Protein AF-A0A5N9B5T0-F1 (afdb_monomer_lite)

Sequence (140 aa):
MFNDLNKFLKSISDSDVVSIVFFNLNVSLVIDRRISEGNVLIKIFPIASSADTRIKILDNLRPDLKEVKNFVIIPWYSYIKVLTEDGVWDKLLENILYPVNAKVDIMLQNAFKELQSIEKSKIEDAIIGNGYETIWSNPY

Radius of gyration: 17.2 Å; chains: 1; bounding box: 50×35×48 Å

pLDDT: mean 85.8, std 10.34, range [54.47, 97.44]

Structure (mmCIF, N/CA/C/O backbone):
data_AF-A0A5N9B5T0-F1
#
_entry.id   AF-A0A5N9B5T0-F1
#
loop_
_atom_site.group_PDB
_atom_site.id
_atom_site.type_symbol
_atom_site.label_atom_id
_atom_site.label_alt_id
_atom_site.label_comp_id
_atom_site.label_asym_id
_atom_site.label_entity_id
_atom_site.label_seq_id
_atom_site.pdbx_PDB_ins_code
_atom_site.Cartn_x
_atom_site.Cartn_y
_atom_site.Cartn_z
_atom_site.occupancy
_atom_site.B_iso_or_equiv
_atom_site.auth_seq_id
_atom_site.auth_comp_id
_atom_site.auth_asym_id
_atom_site.auth_atom_id
_atom_site.pdbx_PDB_model_num
ATOM 1 N N . MET A 1 1 ? -12.300 -21.789 -8.807 1.00 60.44 1 MET A N 1
ATOM 2 C CA . MET A 1 1 ? -11.731 -21.349 -7.514 1.00 60.44 1 MET A CA 1
ATOM 3 C C . MET A 1 1 ? -10.204 -21.441 -7.472 1.00 60.44 1 MET A C 1
ATOM 5 O O . MET A 1 1 ? -9.578 -20.396 -7.531 1.00 60.44 1 MET A O 1
ATOM 9 N N . PHE A 1 2 ? -9.570 -22.628 -7.460 1.00 62.53 2 PHE A N 1
ATOM 10 C CA . PHE A 1 2 ? -8.089 -22.726 -7.476 1.00 62.53 2 PHE A CA 1
ATOM 11 C C . PHE A 1 2 ? -7.437 -22.093 -8.721 1.00 62.53 2 PHE A C 1
ATOM 13 O O . PHE A 1 2 ? -6.416 -21.422 -8.619 1.00 62.53 2 PHE A O 1
ATOM 20 N N . ASN A 1 3 ? -8.058 -22.251 -9.896 1.00 75.56 3 ASN A N 1
ATOM 21 C CA . ASN A 1 3 ? -7.577 -21.642 -11.140 1.00 75.56 3 ASN A CA 1
ATOM 22 C C . ASN A 1 3 ? -7.640 -20.101 -11.113 1.00 75.56 3 ASN A C 1
ATOM 24 O O . ASN A 1 3 ? -6.794 -19.436 -11.701 1.00 75.56 3 ASN A O 1
ATOM 28 N N . ASP A 1 4 ? -8.625 -19.533 -10.416 1.00 84.31 4 ASP A N 1
ATOM 29 C CA . ASP A 1 4 ? -8.834 -18.082 -10.348 1.00 84.31 4 ASP A CA 1
ATOM 30 C C . ASP A 1 4 ? -7.807 -17.430 -9.418 1.00 84.31 4 ASP A C 1
ATOM 32 O O . ASP A 1 4 ? -7.233 -16.399 -9.759 1.00 84.31 4 ASP A O 1
ATOM 36 N N . LEU A 1 5 ? -7.489 -18.095 -8.300 1.00 83.06 5 LEU A N 1
ATOM 37 C CA . LEU A 1 5 ? -6.415 -17.680 -7.401 1.00 83.06 5 LEU A CA 1
ATOM 38 C C . LEU A 1 5 ? -5.052 -17.697 -8.104 1.00 83.06 5 LEU A C 1
ATOM 40 O O . LEU A 1 5 ? -4.318 -16.718 -8.032 1.00 83.06 5 LEU A O 1
ATOM 44 N N . ASN A 1 6 ? -4.724 -18.767 -8.833 1.00 84.81 6 ASN A N 1
ATOM 45 C CA . ASN A 1 6 ? -3.448 -18.850 -9.550 1.00 84.81 6 ASN A CA 1
ATOM 46 C C . ASN A 1 6 ? -3.324 -17.775 -10.639 1.00 84.81 6 ASN A C 1
ATOM 48 O O . ASN A 1 6 ? -2.261 -17.180 -10.800 1.00 84.81 6 ASN A O 1
ATOM 52 N N . LYS A 1 7 ? -4.412 -17.483 -11.365 1.00 86.38 7 LYS A N 1
ATOM 53 C CA . LYS A 1 7 ? -4.445 -16.375 -12.334 1.00 86.38 7 LYS A CA 1
ATOM 54 C C . LYS A 1 7 ? -4.240 -15.024 -11.658 1.00 86.38 7 LYS A C 1
ATOM 56 O O . LYS A 1 7 ? -3.505 -14.195 -12.187 1.00 86.38 7 LYS A O 1
ATOM 61 N N . PHE A 1 8 ? -4.854 -14.815 -10.497 1.00 86.88 8 PHE A N 1
ATOM 62 C CA . PHE A 1 8 ? -4.676 -13.597 -9.716 1.00 86.88 8 PHE A CA 1
ATOM 63 C C . PHE A 1 8 ? -3.232 -13.437 -9.220 1.00 86.88 8 PHE A C 1
ATOM 65 O O . PHE A 1 8 ? -2.623 -12.399 -9.467 1.00 86.88 8 PHE A O 1
ATOM 72 N N . LEU A 1 9 ? -2.640 -14.473 -8.621 1.00 86.94 9 LEU A N 1
ATOM 73 C CA . LEU A 1 9 ? -1.237 -14.454 -8.188 1.00 86.94 9 LEU A CA 1
ATOM 74 C C . LEU A 1 9 ? -0.283 -14.211 -9.363 1.00 86.94 9 LEU A C 1
ATOM 76 O O . LEU A 1 9 ? 0.629 -13.395 -9.259 1.00 86.94 9 LEU A O 1
ATOM 80 N N . LYS A 1 10 ? -0.551 -14.824 -10.523 1.00 86.88 10 LYS A N 1
ATOM 81 C CA . LYS A 1 10 ? 0.197 -14.546 -11.753 1.00 86.88 10 LYS A CA 1
ATOM 82 C C . LYS A 1 10 ? 0.057 -13.085 -12.192 1.00 86.88 10 LYS A C 1
ATOM 84 O O . LYS A 1 10 ? 1.053 -12.468 -12.544 1.00 86.88 10 LYS A O 1
ATOM 89 N N . SER A 1 11 ? -1.146 -12.510 -12.124 1.00 89.00 11 SER A N 1
ATOM 90 C CA . SER A 1 11 ? -1.359 -11.091 -12.444 1.00 89.00 11 SER A CA 1
ATOM 91 C C . SER A 1 11 ? -0.595 -10.158 -11.501 1.00 89.00 11 SER A C 1
ATOM 93 O O . SER A 1 11 ? -0.051 -9.155 -11.952 1.00 89.00 11 SER A O 1
ATOM 95 N N . ILE A 1 12 ? -0.494 -10.519 -10.215 1.00 89.19 12 ILE A N 1
ATOM 96 C CA . ILE A 1 12 ? 0.336 -9.806 -9.242 1.00 89.19 12 ILE A CA 1
ATOM 97 C C . ILE A 1 12 ? 1.805 -9.944 -9.610 1.00 89.19 12 ILE A C 1
ATOM 99 O O . ILE A 1 12 ? 2.519 -8.959 -9.548 1.00 89.19 12 ILE A O 1
ATOM 103 N N . SER A 1 13 ? 2.276 -11.126 -9.998 1.00 86.44 13 SER A N 1
ATOM 104 C CA . SER A 1 13 ? 3.678 -11.323 -10.375 1.00 86.44 13 SER A CA 1
ATOM 105 C C . SER A 1 13 ? 4.060 -10.515 -11.623 1.00 86.44 13 SER A C 1
ATOM 107 O O . SER A 1 13 ? 5.089 -9.845 -11.622 1.00 86.44 13 SER A O 1
ATOM 109 N N . ASP A 1 14 ? 3.178 -10.469 -12.626 1.00 88.00 14 ASP A N 1
ATOM 110 C CA . ASP A 1 14 ? 3.418 -9.825 -13.927 1.00 88.00 14 ASP A CA 1
ATOM 111 C C . ASP A 1 14 ? 3.162 -8.300 -13.949 1.00 88.00 14 ASP A C 1
ATOM 113 O O . ASP A 1 14 ? 3.315 -7.658 -14.996 1.00 88.00 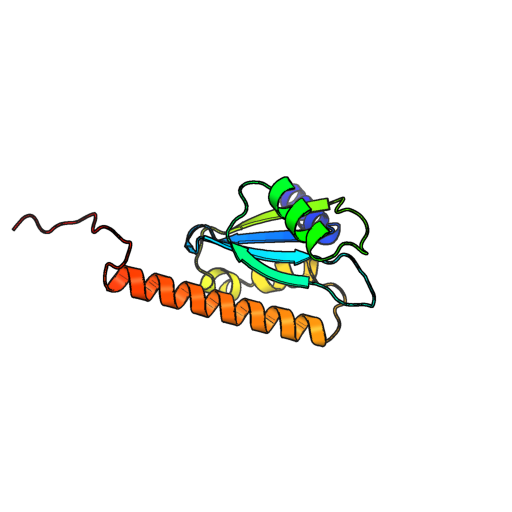14 ASP A O 1
ATOM 117 N N . SER A 1 15 ? 2.697 -7.701 -12.846 1.00 90.69 15 SER A N 1
ATOM 118 C CA . SER A 1 15 ? 2.317 -6.284 -12.850 1.00 90.69 15 SER A CA 1
ATOM 119 C C . SER A 1 15 ? 3.509 -5.313 -12.822 1.00 90.69 15 SER A C 1
ATOM 121 O O . SER A 1 15 ? 4.592 -5.616 -12.333 1.00 90.69 15 SER A O 1
ATOM 123 N N . ASP A 1 16 ? 3.321 -4.083 -13.276 1.00 91.38 16 ASP A N 1
ATOM 124 C CA . ASP A 1 16 ? 4.311 -3.027 -13.044 1.00 91.38 16 ASP A CA 1
ATOM 125 C C . ASP A 1 16 ? 4.110 -2.413 -11.658 1.00 91.38 16 ASP A C 1
ATOM 127 O O . ASP A 1 16 ? 5.064 -2.106 -10.942 1.00 91.38 16 ASP A O 1
ATOM 131 N N . VAL A 1 17 ? 2.842 -2.269 -11.269 1.00 93.25 17 VAL A N 1
ATOM 132 C CA . VAL A 1 17 ? 2.433 -1.648 -10.016 1.00 93.25 17 VAL A CA 1
ATOM 133 C C . VAL A 1 17 ? 1.401 -2.516 -9.308 1.00 93.25 17 VAL A C 1
ATOM 135 O O . VAL A 1 17 ? 0.474 -3.049 -9.925 1.00 93.25 17 VAL A O 1
ATOM 138 N N . VAL A 1 18 ? 1.548 -2.630 -7.992 1.00 93.44 18 VAL A N 1
ATOM 139 C CA . VAL A 1 18 ? 0.553 -3.216 -7.092 1.00 93.44 18 VAL A CA 1
ATOM 140 C C . VAL A 1 18 ? 0.109 -2.146 -6.105 1.00 93.44 18 VAL A C 1
ATOM 142 O O . VAL A 1 18 ? 0.937 -1.481 -5.483 1.00 93.44 18 VAL A O 1
ATOM 145 N N . SER A 1 19 ? -1.201 -1.973 -5.952 1.00 95.38 19 SER A N 1
ATOM 146 C CA . SER A 1 19 ? -1.798 -1.086 -4.959 1.00 95.38 19 SER A CA 1
ATOM 147 C C . SER A 1 19 ? -2.716 -1.879 -4.039 1.00 95.38 19 SER A C 1
ATOM 149 O O . SER A 1 19 ? -3.760 -2.368 -4.464 1.00 95.38 19 SER A O 1
ATOM 151 N N . ILE A 1 20 ? -2.328 -1.991 -2.771 1.00 94.06 20 ILE A N 1
ATOM 152 C CA . ILE A 1 20 ? -3.158 -2.588 -1.723 1.00 94.06 20 ILE A CA 1
ATOM 153 C C . ILE A 1 20 ? -3.941 -1.459 -1.061 1.00 94.06 20 ILE A C 1
ATOM 155 O O . ILE A 1 20 ? -3.342 -0.534 -0.511 1.00 94.06 20 ILE A O 1
ATOM 159 N N . VAL A 1 21 ? -5.266 -1.498 -1.159 1.00 95.50 21 VAL A N 1
ATOM 160 C CA . VAL A 1 21 ? -6.163 -0.423 -0.716 1.00 95.50 21 VAL A CA 1
ATOM 161 C C . VAL A 1 21 ? -6.772 -0.786 0.631 1.00 95.50 21 VAL A C 1
ATOM 163 O O . VAL A 1 21 ? -7.509 -1.762 0.730 1.00 95.50 21 VAL A O 1
ATOM 166 N N . PHE A 1 22 ? -6.500 0.028 1.647 1.00 94.25 22 PHE A N 1
ATOM 167 C CA . PHE A 1 22 ? -6.990 -0.140 3.012 1.00 94.25 22 PHE A CA 1
ATOM 168 C C . PHE A 1 22 ? -8.129 0.849 3.270 1.00 94.25 22 PHE A C 1
ATOM 170 O O . PHE A 1 22 ? -7.901 1.974 3.722 1.00 94.25 22 PHE A O 1
ATOM 177 N N . PHE A 1 23 ? -9.367 0.442 2.974 1.00 91.69 23 PHE A N 1
ATOM 178 C CA . PHE A 1 23 ? -10.535 1.332 3.057 1.00 91.69 23 PHE A CA 1
ATOM 179 C C . PHE A 1 23 ? -10.752 1.897 4.465 1.00 91.69 23 PHE A C 1
ATOM 181 O O . PHE A 1 23 ? -10.979 3.095 4.609 1.00 91.69 23 PHE A O 1
ATOM 188 N N . ASN A 1 24 ? -10.575 1.069 5.500 1.00 89.31 24 ASN A N 1
ATOM 189 C CA . ASN A 1 24 ? -10.735 1.479 6.902 1.00 89.31 24 ASN A CA 1
ATOM 190 C C . ASN A 1 24 ? -9.715 2.550 7.328 1.00 89.31 24 ASN A C 1
ATOM 192 O O . ASN A 1 24 ? -9.956 3.308 8.263 1.00 89.31 24 ASN A O 1
ATOM 196 N N . LEU A 1 25 ? -8.574 2.621 6.637 1.00 93.19 25 LEU A N 1
ATOM 197 C CA . LEU A 1 25 ? -7.493 3.562 6.929 1.00 93.19 25 LEU A CA 1
ATOM 198 C C . LEU A 1 25 ? -7.484 4.766 5.976 1.00 93.19 25 LEU A C 1
ATOM 200 O O . LEU A 1 25 ? -6.733 5.712 6.195 1.00 93.19 25 LEU A O 1
ATOM 204 N N . ASN A 1 26 ? -8.312 4.741 4.927 1.00 93.31 26 ASN A N 1
ATOM 205 C CA . ASN A 1 26 ? -8.321 5.707 3.828 1.00 93.31 26 ASN A CA 1
ATOM 206 C C . ASN A 1 26 ? -6.944 5.907 3.155 1.00 93.31 26 ASN A C 1
ATOM 208 O O . ASN A 1 26 ? -6.610 6.994 2.672 1.00 93.31 26 ASN A O 1
ATOM 212 N N . VAL A 1 27 ? -6.135 4.845 3.097 1.00 96.44 27 VAL A N 1
ATOM 213 C CA . VAL A 1 27 ? -4.819 4.848 2.442 1.00 96.44 27 VAL A CA 1
ATOM 214 C C . VAL A 1 27 ? -4.624 3.619 1.558 1.00 96.44 27 VAL A C 1
ATOM 216 O O . VAL A 1 27 ? -5.349 2.631 1.643 1.00 96.44 27 VAL A O 1
ATOM 219 N N . SER A 1 28 ? -3.616 3.672 0.696 1.00 96.81 28 SER A N 1
ATOM 220 C CA . SER A 1 28 ? -3.157 2.560 -0.127 1.00 96.81 28 SER A CA 1
ATOM 221 C C . SER A 1 28 ? -1.644 2.409 -0.025 1.00 96.81 28 SER A C 1
ATOM 223 O O . SER A 1 28 ? -0.929 3.402 -0.182 1.00 96.81 28 SER A O 1
ATOM 225 N N . LEU A 1 29 ? -1.158 1.183 0.165 1.00 95.38 29 LEU A N 1
ATOM 226 C CA . LEU A 1 29 ? 0.250 0.847 -0.030 1.00 95.38 29 LEU A CA 1
ATOM 227 C C . LEU A 1 29 ? 0.487 0.603 -1.514 1.00 95.38 29 LEU A C 1
ATOM 229 O O . LEU A 1 29 ? -0.151 -0.261 -2.115 1.00 95.38 29 LEU A O 1
ATOM 233 N N . VAL A 1 30 ? 1.390 1.373 -2.107 1.00 95.19 30 VAL A N 1
ATOM 234 C CA . VAL A 1 30 ? 1.723 1.275 -3.525 1.00 95.19 30 VAL A CA 1
ATOM 235 C C . VAL A 1 30 ? 3.150 0.781 -3.667 1.00 95.19 30 VAL A C 1
ATOM 237 O O . VAL A 1 30 ? 4.073 1.345 -3.078 1.00 95.19 30 VAL A O 1
ATOM 240 N N . ILE A 1 31 ? 3.304 -0.263 -4.472 1.00 92.56 31 ILE A N 1
ATOM 241 C CA . ILE A 1 31 ? 4.573 -0.879 -4.834 1.00 92.56 31 ILE A CA 1
ATOM 242 C C . ILE A 1 31 ? 4.703 -0.748 -6.349 1.00 92.56 31 ILE A C 1
ATOM 244 O O . ILE A 1 31 ? 4.033 -1.455 -7.097 1.00 92.56 31 ILE A O 1
ATOM 248 N N . ASP A 1 32 ? 5.528 0.190 -6.800 1.00 91.75 32 ASP A N 1
ATOM 249 C CA . ASP A 1 32 ? 5.838 0.412 -8.212 1.00 91.75 32 ASP A CA 1
ATOM 250 C C . ASP A 1 32 ? 7.219 -0.175 -8.525 1.00 91.75 32 ASP A C 1
ATOM 252 O O . ASP A 1 32 ? 8.262 0.338 -8.103 1.00 91.75 32 ASP A O 1
ATOM 256 N N . ARG A 1 33 ? 7.193 -1.286 -9.263 1.00 87.19 33 ARG A N 1
ATOM 257 C CA . ARG A 1 33 ? 8.335 -2.154 -9.571 1.00 87.19 33 ARG A CA 1
ATOM 258 C C . ARG A 1 33 ? 9.008 -1.804 -10.886 1.00 87.19 33 ARG A C 1
ATOM 260 O O . ARG A 1 33 ? 9.991 -2.448 -11.249 1.00 87.19 33 ARG A O 1
ATOM 267 N N . ARG A 1 34 ? 8.524 -0.776 -11.591 1.00 88.00 34 ARG A N 1
ATOM 268 C CA . ARG A 1 34 ? 9.201 -0.266 -12.784 1.00 88.00 34 ARG A CA 1
ATOM 269 C C . ARG A 1 34 ? 10.634 0.114 -12.419 1.00 88.00 34 ARG A C 1
ATOM 271 O O . ARG A 1 34 ? 10.881 0.793 -11.416 1.00 88.00 34 ARG A O 1
ATOM 278 N N . ILE A 1 35 ? 11.573 -0.364 -13.227 1.00 73.88 35 ILE A N 1
ATOM 279 C CA . ILE A 1 35 ? 13.003 -0.308 -12.930 1.00 73.88 35 ILE A CA 1
ATOM 280 C C . ILE A 1 35 ? 13.611 0.948 -13.563 1.00 73.88 35 ILE A C 1
ATOM 282 O O . ILE A 1 35 ? 13.590 1.100 -14.781 1.00 73.88 35 ILE A O 1
ATOM 286 N N . SER A 1 36 ? 14.225 1.789 -12.730 1.00 63.09 36 SER A N 1
ATOM 287 C CA . SER A 1 36 ? 15.367 2.637 -13.094 1.00 63.09 36 SER A CA 1
ATOM 288 C C . SER A 1 36 ? 16.416 2.460 -12.004 1.00 63.09 36 SER A C 1
ATOM 290 O O . SER A 1 36 ? 16.074 2.469 -10.819 1.00 63.09 36 SER A O 1
ATOM 292 N N . GLU A 1 37 ? 17.658 2.182 -12.408 1.00 60.12 37 GLU A N 1
ATOM 293 C CA . GLU A 1 37 ? 18.822 2.053 -11.515 1.00 60.12 37 GLU A CA 1
ATOM 294 C C . GLU A 1 37 ? 18.592 1.177 -10.258 1.00 60.12 37 GLU A C 1
ATOM 296 O O . GLU A 1 37 ? 19.150 1.418 -9.191 1.00 60.12 37 GLU A O 1
ATOM 301 N N . GLY A 1 38 ? 17.738 0.150 -10.357 1.00 57.94 38 GLY A N 1
ATOM 302 C CA . GLY A 1 38 ? 17.485 -0.808 -9.273 1.00 57.94 38 GLY A CA 1
ATOM 303 C C . GLY A 1 38 ? 16.636 -0.306 -8.095 1.00 57.94 38 GLY A C 1
ATOM 304 O O . GLY A 1 38 ? 16.580 -0.990 -7.070 1.00 57.94 38 GLY A O 1
ATOM 305 N N . ASN A 1 39 ? 15.962 0.845 -8.203 1.00 74.00 39 ASN A N 1
ATOM 306 C CA . ASN A 1 39 ? 15.104 1.356 -7.129 1.00 74.00 39 ASN A CA 1
ATOM 307 C C . ASN A 1 39 ? 13.618 1.093 -7.424 1.00 74.00 39 ASN A C 1
ATOM 309 O O . ASN A 1 39 ? 13.056 1.664 -8.353 1.00 74.00 39 ASN A O 1
ATOM 313 N N . VAL A 1 40 ? 12.981 0.250 -6.609 1.00 85.94 40 VAL A N 1
ATOM 314 C CA . VAL A 1 40 ? 11.516 0.100 -6.517 1.00 85.94 40 VAL A CA 1
ATOM 315 C C . VAL A 1 40 ? 10.968 1.251 -5.672 1.00 85.94 40 VAL A C 1
ATOM 317 O O . VAL A 1 40 ? 11.626 1.690 -4.727 1.00 85.94 40 VAL A O 1
ATOM 320 N N . LEU A 1 41 ? 9.766 1.741 -5.975 1.00 89.69 41 LEU A N 1
ATOM 321 C CA . LEU A 1 41 ? 9.056 2.661 -5.088 1.00 89.69 41 LEU A CA 1
ATOM 322 C C . LEU A 1 41 ? 8.076 1.868 -4.220 1.00 89.69 41 LEU A C 1
ATOM 324 O O . LEU A 1 41 ? 7.166 1.234 -4.742 1.00 89.69 41 LEU A O 1
ATOM 328 N N . ILE A 1 42 ? 8.234 1.958 -2.901 1.00 91.75 42 ILE A N 1
ATOM 329 C CA . ILE A 1 42 ? 7.258 1.474 -1.918 1.00 91.75 42 ILE A CA 1
ATOM 330 C C . ILE A 1 42 ? 6.832 2.672 -1.085 1.00 91.75 42 ILE A C 1
ATOM 332 O O . ILE A 1 42 ? 7.677 3.303 -0.446 1.00 91.75 42 ILE A O 1
ATOM 336 N N . LYS A 1 43 ? 5.548 3.031 -1.135 1.00 93.62 43 LYS A N 1
ATOM 337 C CA . LYS A 1 43 ? 5.046 4.231 -0.458 1.00 93.62 43 LYS A CA 1
ATOM 338 C C . LYS A 1 43 ? 3.555 4.144 -0.148 1.00 93.62 43 LYS A C 1
ATOM 340 O O . LYS A 1 43 ? 2.778 3.603 -0.935 1.00 93.62 43 LYS A O 1
ATOM 345 N N . ILE A 1 44 ? 3.159 4.722 0.984 1.00 96.88 44 ILE A N 1
ATOM 346 C CA . ILE A 1 44 ? 1.756 4.934 1.339 1.00 96.88 44 ILE A CA 1
ATOM 347 C C . ILE A 1 44 ? 1.245 6.203 0.657 1.00 96.88 44 ILE A C 1
ATOM 349 O O . ILE A 1 44 ? 1.897 7.247 0.643 1.00 96.88 44 ILE A O 1
ATOM 353 N N . PHE A 1 45 ? 0.049 6.111 0.095 1.00 97.44 45 PHE A N 1
ATOM 354 C CA . PHE A 1 45 ? -0.668 7.236 -0.489 1.00 97.44 45 PHE A CA 1
ATOM 355 C C . PHE A 1 45 ? -2.104 7.279 0.038 1.00 97.44 45 PHE A C 1
ATOM 357 O O . PHE A 1 45 ? -2.657 6.220 0.331 1.00 97.44 45 PHE A O 1
ATOM 364 N N . PRO A 1 46 ? -2.766 8.449 0.051 1.00 96.50 46 PRO A N 1
ATOM 365 C CA . PRO A 1 46 ? -4.224 8.503 0.121 1.00 96.50 46 PRO A CA 1
ATOM 366 C C . PRO A 1 46 ? -4.844 7.673 -1.006 1.00 96.50 46 PRO A C 1
ATOM 368 O O . PRO A 1 46 ? -4.243 7.557 -2.085 1.00 96.50 46 PRO A O 1
ATOM 371 N N . ILE A 1 47 ? -6.036 7.120 -0.781 1.00 95.69 47 ILE A N 1
ATOM 372 C CA . ILE A 1 47 ? -6.766 6.391 -1.826 1.00 95.69 47 ILE A CA 1
ATOM 373 C C . ILE A 1 47 ? -6.977 7.318 -3.030 1.00 95.69 47 ILE A C 1
ATOM 375 O O . ILE A 1 47 ? -7.442 8.448 -2.898 1.00 95.69 47 ILE A O 1
ATOM 379 N N . ALA A 1 48 ? -6.588 6.846 -4.214 1.00 95.12 48 ALA A N 1
ATOM 380 C CA . ALA A 1 48 ? -6.840 7.563 -5.456 1.00 95.12 48 ALA A CA 1
ATOM 381 C C . ALA A 1 48 ? -8.287 7.331 -5.909 1.00 95.12 48 ALA A C 1
ATOM 383 O O . ALA A 1 48 ? -8.846 6.260 -5.692 1.00 95.12 48 ALA A O 1
ATOM 384 N N . SER A 1 49 ? -8.868 8.306 -6.609 1.00 92.75 49 SER A N 1
ATOM 385 C CA . SER A 1 49 ? -10.221 8.184 -7.168 1.00 92.75 49 SER A CA 1
ATOM 386 C C . SER A 1 49 ? -10.350 7.100 -8.245 1.00 92.75 49 SER A C 1
ATOM 388 O O . SER A 1 49 ? -11.452 6.631 -8.508 1.00 92.75 49 SER A O 1
ATOM 390 N N . SER A 1 50 ? -9.240 6.717 -8.886 1.00 94.25 50 SER A N 1
ATOM 391 C CA . SER A 1 50 ? -9.182 5.664 -9.903 1.00 94.25 50 SER A CA 1
ATOM 392 C C . SER A 1 50 ? -7.754 5.130 -10.081 1.00 94.25 50 SER A C 1
ATOM 394 O O . SER A 1 50 ? -6.788 5.745 -9.611 1.00 94.25 50 SER A O 1
ATOM 396 N N . ALA A 1 51 ? -7.619 4.013 -10.806 1.00 93.94 51 ALA A N 1
ATOM 397 C CA . ALA A 1 51 ? -6.323 3.498 -11.248 1.00 93.94 51 ALA A CA 1
ATOM 398 C C . ALA A 1 51 ? -5.576 4.523 -12.120 1.00 93.94 51 ALA A C 1
ATOM 400 O O . ALA A 1 51 ? -4.411 4.804 -11.854 1.00 93.94 51 ALA A O 1
ATOM 401 N N . ASP A 1 52 ? -6.256 5.167 -13.073 1.00 95.38 52 ASP A N 1
ATOM 402 C CA . ASP A 1 52 ? -5.653 6.172 -13.962 1.00 95.38 52 ASP A CA 1
ATOM 403 C C . ASP A 1 52 ? -5.127 7.386 -13.192 1.00 95.38 52 ASP A C 1
ATOM 405 O O . ASP A 1 52 ? -4.043 7.898 -13.474 1.00 95.38 52 ASP A O 1
ATOM 409 N N . THR A 1 53 ? -5.868 7.838 -12.174 1.00 96.56 53 THR A N 1
ATOM 410 C CA . THR A 1 53 ? -5.405 8.895 -11.265 1.00 96.56 53 THR A CA 1
ATOM 411 C C . THR A 1 53 ? -4.102 8.471 -10.586 1.00 96.56 53 THR A C 1
ATOM 413 O O . THR A 1 53 ? -3.160 9.261 -10.513 1.00 96.56 53 THR A O 1
ATOM 416 N N . ARG A 1 54 ? -4.016 7.222 -10.102 1.00 96.75 54 ARG A N 1
ATOM 417 C CA . ARG A 1 54 ? -2.787 6.705 -9.488 1.00 96.75 54 ARG A CA 1
ATOM 418 C C . ARG A 1 54 ? -1.644 6.625 -10.496 1.00 96.75 54 ARG A C 1
ATOM 420 O O . ARG A 1 54 ? -0.544 7.043 -10.147 1.00 96.75 54 ARG A O 1
ATOM 427 N N . ILE A 1 55 ? -1.891 6.118 -11.701 1.00 96.31 55 ILE A N 1
ATOM 428 C CA . ILE A 1 55 ? -0.878 5.997 -12.759 1.00 96.31 55 ILE A CA 1
ATOM 429 C C . ILE A 1 55 ? -0.290 7.375 -13.076 1.00 96.31 55 ILE A C 1
ATOM 431 O O . ILE A 1 55 ? 0.918 7.549 -12.962 1.00 96.31 55 ILE A O 1
ATOM 435 N N . LYS A 1 56 ? -1.131 8.396 -13.287 1.00 95.56 56 LYS A N 1
ATOM 436 C CA . LYS A 1 5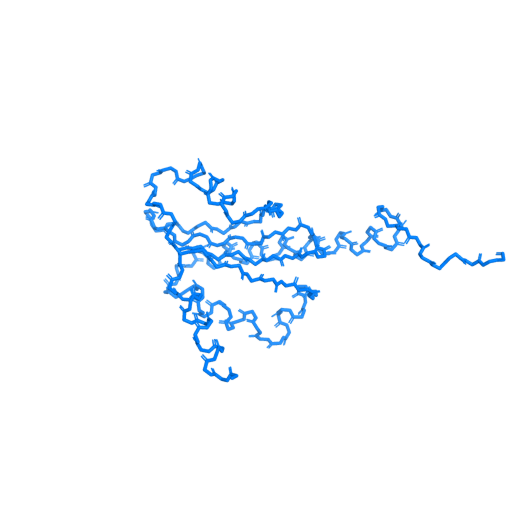6 ? -0.680 9.784 -13.502 1.00 95.56 56 LYS A CA 1
ATOM 437 C C . LYS A 1 56 ? 0.189 10.317 -12.361 1.00 95.56 56 LYS A C 1
ATOM 439 O O . LYS A 1 56 ? 1.190 10.984 -12.605 1.00 95.56 56 LYS A O 1
ATOM 444 N N . ILE A 1 57 ? -0.178 10.035 -11.107 1.00 95.75 57 ILE A N 1
ATOM 445 C CA . ILE A 1 57 ? 0.630 10.425 -9.939 1.00 95.75 57 ILE A CA 1
ATOM 446 C C . ILE A 1 57 ? 2.004 9.743 -9.978 1.00 95.75 57 ILE A C 1
ATOM 448 O O . ILE A 1 57 ? 3.009 10.387 -9.682 1.00 95.75 57 ILE A O 1
ATOM 452 N N . LEU A 1 58 ? 2.056 8.455 -10.326 1.00 95.19 58 LEU A N 1
ATOM 453 C CA . LEU A 1 58 ? 3.302 7.691 -10.388 1.00 95.19 58 LEU A CA 1
ATOM 454 C C . LEU A 1 58 ? 4.191 8.119 -11.555 1.00 95.19 58 LEU A C 1
ATOM 456 O O . LEU A 1 58 ? 5.401 8.207 -11.370 1.00 95.19 58 LEU A O 1
ATOM 460 N N . ASP A 1 59 ? 3.616 8.414 -12.717 1.00 93.12 59 ASP A N 1
ATOM 461 C CA . ASP A 1 59 ? 4.354 8.917 -13.880 1.00 93.12 59 ASP A CA 1
ATOM 462 C C . ASP A 1 59 ? 4.935 10.307 -13.606 1.00 93.12 59 ASP A C 1
ATOM 464 O O . ASP A 1 59 ? 6.102 10.548 -13.888 1.00 93.12 59 ASP A O 1
ATOM 468 N N . ASN A 1 60 ? 4.187 11.190 -12.936 1.00 93.38 60 ASN A N 1
ATOM 469 C CA . ASN A 1 60 ? 4.717 12.484 -12.495 1.00 93.38 60 ASN A CA 1
ATOM 470 C C . ASN A 1 60 ? 5.836 12.344 -11.450 1.00 93.38 60 ASN A C 1
ATOM 472 O O . ASN A 1 60 ? 6.758 13.154 -11.417 1.00 93.38 60 ASN A O 1
ATOM 476 N N . LEU A 1 61 ? 5.748 11.340 -10.571 1.00 92.25 61 LEU A N 1
ATOM 477 C CA . LEU A 1 61 ? 6.754 11.085 -9.539 1.00 92.25 61 LEU A CA 1
ATOM 478 C C . LEU A 1 61 ? 8.011 10.406 -10.104 1.00 92.25 61 LEU A C 1
ATOM 480 O O . LEU A 1 61 ? 9.086 10.529 -9.518 1.00 92.25 61 LEU A O 1
ATOM 484 N N . ARG A 1 62 ? 7.872 9.655 -11.201 1.00 91.19 62 ARG A N 1
ATOM 485 C CA . ARG A 1 62 ? 8.938 8.852 -11.816 1.00 91.19 62 ARG A CA 1
ATOM 486 C C . ARG A 1 62 ? 8.922 9.007 -13.350 1.00 91.19 62 ARG A C 1
ATOM 488 O O . ARG A 1 62 ? 8.726 8.012 -14.049 1.00 91.19 62 ARG A O 1
ATOM 495 N N . PRO A 1 63 ? 9.138 10.230 -13.873 1.00 89.94 63 PRO A N 1
ATOM 496 C CA . PRO A 1 63 ? 8.938 10.552 -15.291 1.00 89.94 63 PRO A CA 1
ATOM 497 C C . PRO A 1 63 ? 9.910 9.837 -16.235 1.00 89.94 63 PRO A C 1
ATOM 499 O O . PRO A 1 63 ? 9.590 9.634 -17.401 1.00 89.94 63 PRO A O 1
ATOM 502 N N . ASP A 1 64 ? 11.072 9.412 -15.736 1.00 89.50 64 ASP A N 1
ATOM 503 C CA . ASP A 1 64 ? 12.100 8.730 -16.535 1.00 89.50 64 ASP A CA 1
ATOM 504 C C . ASP A 1 64 ? 11.796 7.240 -16.783 1.00 89.50 64 ASP A C 1
ATOM 506 O O . ASP A 1 64 ? 12.580 6.526 -17.413 1.00 89.50 64 ASP A O 1
ATOM 510 N N . LEU A 1 65 ? 10.677 6.733 -16.258 1.00 88.88 65 LEU A N 1
ATOM 511 C CA . LEU A 1 65 ? 10.280 5.337 -16.404 1.00 88.88 65 LEU A CA 1
ATOM 512 C C . LEU A 1 65 ? 9.364 5.121 -17.594 1.00 88.88 65 LEU A C 1
ATOM 514 O O . LEU A 1 65 ? 8.644 6.004 -18.046 1.00 88.88 65 LEU A O 1
ATOM 518 N N . LYS A 1 66 ? 9.343 3.872 -18.062 1.00 88.56 66 LYS A N 1
ATOM 519 C CA . LYS A 1 66 ? 8.323 3.429 -19.011 1.00 88.56 66 LYS A CA 1
ATOM 520 C C . LYS A 1 66 ? 6.933 3.583 -18.388 1.00 88.56 66 LYS A C 1
ATOM 522 O O . LYS A 1 66 ? 6.762 3.425 -17.179 1.00 88.56 66 LYS A O 1
ATOM 527 N N . GLU A 1 67 ? 5.948 3.836 -19.239 1.00 89.25 67 GLU A N 1
ATOM 528 C CA . GLU A 1 67 ? 4.535 3.868 -18.863 1.00 89.25 67 GLU A CA 1
ATOM 529 C C . GLU A 1 67 ? 4.115 2.581 -18.129 1.00 89.25 67 GLU A C 1
ATOM 531 O O . GLU A 1 67 ? 4.607 1.487 -18.434 1.00 89.25 67 GLU A O 1
ATOM 536 N N . VAL A 1 68 ? 3.210 2.717 -17.156 1.00 93.12 68 VAL A N 1
ATOM 537 C CA . VAL A 1 68 ? 2.594 1.584 -16.452 1.00 93.12 68 VAL A CA 1
ATOM 538 C C . VAL A 1 68 ? 1.701 0.810 -17.424 1.00 93.12 68 VAL A C 1
ATOM 540 O O . VAL A 1 68 ? 0.686 1.327 -17.877 1.00 93.12 68 VAL A O 1
ATOM 543 N N . LYS A 1 69 ? 2.033 -0.450 -17.709 1.00 90.50 69 LYS A N 1
ATOM 544 C CA . LYS A 1 69 ? 1.212 -1.336 -18.550 1.00 90.50 69 LYS A CA 1
ATOM 545 C C . LYS A 1 69 ? 0.236 -2.152 -17.721 1.00 90.50 69 LYS A C 1
ATOM 547 O O . LYS A 1 69 ? -0.910 -2.334 -18.116 1.00 90.50 69 LYS A O 1
ATOM 552 N N . ASN A 1 70 ? 0.702 -2.643 -16.576 1.00 92.00 70 ASN A N 1
ATOM 553 C CA . ASN A 1 70 ? -0.060 -3.547 -15.727 1.00 92.00 70 ASN A CA 1
ATOM 554 C C . ASN A 1 70 ? -0.191 -2.967 -14.316 1.00 92.00 70 ASN A C 1
ATOM 556 O O . ASN A 1 70 ? 0.786 -2.878 -13.570 1.00 92.00 70 ASN A O 1
ATOM 560 N N . PHE A 1 71 ? -1.416 -2.620 -13.930 1.00 94.50 71 PHE A N 1
ATOM 561 C CA . PHE A 1 71 ? -1.736 -2.086 -12.610 1.00 94.50 71 PHE A CA 1
ATOM 562 C C . PHE A 1 71 ? -2.715 -3.018 -11.894 1.00 94.50 71 PHE A C 1
ATOM 564 O O . PHE A 1 71 ? -3.814 -3.267 -12.390 1.00 94.50 71 PHE A O 1
ATOM 571 N N . VAL A 1 72 ? -2.331 -3.528 -10.724 1.00 94.38 72 VAL A N 1
ATOM 572 C CA . VAL A 1 72 ? -3.168 -4.433 -9.923 1.00 94.38 72 VAL A CA 1
ATOM 573 C C . VAL A 1 72 ? -3.650 -3.725 -8.664 1.00 94.38 72 VAL A C 1
ATOM 575 O O . VAL A 1 72 ? -2.852 -3.160 -7.917 1.00 94.38 72 VAL A O 1
ATOM 578 N N . ILE A 1 73 ? -4.958 -3.796 -8.411 1.00 94.25 73 ILE A N 1
ATOM 579 C CA . ILE A 1 73 ? -5.589 -3.321 -7.175 1.00 94.25 73 ILE A CA 1
ATOM 580 C C . ILE A 1 73 ? -5.958 -4.523 -6.319 1.00 94.25 73 ILE A C 1
ATOM 582 O O . ILE A 1 73 ? -6.643 -5.433 -6.783 1.00 94.25 73 ILE A O 1
ATOM 586 N N . ILE A 1 74 ? -5.546 -4.489 -5.057 1.00 92.06 74 ILE A N 1
ATOM 587 C CA . ILE A 1 74 ? -5.906 -5.481 -4.050 1.00 92.06 74 ILE A CA 1
ATOM 588 C C . ILE A 1 74 ? -6.711 -4.763 -2.964 1.00 92.06 74 ILE A C 1
ATOM 590 O O . ILE A 1 74 ? -6.131 -4.024 -2.167 1.00 92.06 74 ILE A O 1
ATOM 594 N N . PRO A 1 75 ? -8.042 -4.918 -2.924 1.00 92.25 75 PRO A N 1
ATOM 595 C CA . PRO A 1 75 ? -8.835 -4.362 -1.840 1.00 92.25 75 PRO A CA 1
ATOM 596 C C . PRO A 1 75 ? -8.593 -5.154 -0.547 1.00 92.25 75 PRO A C 1
ATOM 598 O O . PRO A 1 75 ? -8.686 -6.382 -0.540 1.00 92.25 75 PRO A O 1
ATOM 601 N N . TRP A 1 76 ? -8.308 -4.456 0.552 1.00 91.62 76 TRP A N 1
ATOM 602 C CA . TRP A 1 76 ? -8.161 -5.038 1.885 1.00 91.62 76 TRP A CA 1
ATOM 603 C C . TRP A 1 76 ? -9.170 -4.414 2.850 1.00 91.62 76 TRP A C 1
ATOM 605 O O . TRP A 1 76 ? -9.156 -3.210 3.110 1.00 91.62 76 TRP A O 1
ATOM 615 N N . TYR A 1 77 ? -10.059 -5.253 3.378 1.00 87.06 77 TYR A N 1
ATOM 616 C CA . TYR A 1 77 ? -11.178 -4.829 4.229 1.00 87.06 77 TYR A CA 1
ATOM 617 C C . TYR A 1 77 ? -10.959 -5.113 5.718 1.00 87.06 77 TYR A C 1
ATOM 619 O O . TYR A 1 77 ? -11.772 -4.704 6.544 1.00 87.06 77 TYR A O 1
ATOM 627 N N . SER A 1 78 ? -9.882 -5.820 6.061 1.00 87.50 78 SER A N 1
ATOM 628 C CA . SER A 1 78 ? -9.579 -6.222 7.434 1.00 87.50 78 SER A CA 1
ATOM 629 C C . SER A 1 78 ? -8.490 -5.344 8.056 1.00 87.50 78 SER A C 1
ATOM 631 O O . SER A 1 78 ? -7.942 -4.452 7.406 1.00 87.50 78 SER A O 1
ATOM 633 N N . TYR A 1 79 ? -8.164 -5.610 9.317 1.00 86.69 79 TYR A N 1
ATOM 634 C CA . TYR A 1 79 ? -7.046 -4.975 10.012 1.00 86.69 79 TYR A CA 1
ATOM 635 C C . TYR A 1 79 ? -5.697 -5.394 9.409 1.00 86.69 79 TYR A C 1
ATOM 637 O O . TYR A 1 79 ? -5.565 -6.486 8.842 1.00 86.69 79 TYR A O 1
ATOM 645 N N . ILE A 1 80 ? -4.674 -4.555 9.572 1.00 87.12 80 ILE A N 1
ATOM 646 C CA . ILE A 1 80 ? -3.290 -4.856 9.176 1.00 87.12 80 ILE A CA 1
ATOM 647 C C . ILE A 1 80 ? -2.782 -6.092 9.920 1.00 87.12 80 ILE A C 1
ATOM 649 O O . ILE A 1 80 ? -2.112 -6.937 9.334 1.00 87.12 80 ILE A O 1
ATOM 653 N N . LYS A 1 81 ? -3.164 -6.250 11.191 1.00 84.00 81 LYS A N 1
ATOM 654 C CA . LYS A 1 81 ? -2.810 -7.422 12.005 1.00 84.00 81 LYS A CA 1
ATOM 655 C C . LYS A 1 81 ? -3.215 -8.755 11.354 1.00 84.00 81 LYS A C 1
ATOM 657 O O . LYS A 1 81 ? -2.421 -9.693 11.346 1.00 84.00 81 LYS A O 1
ATOM 662 N N . VAL A 1 82 ? -4.399 -8.817 10.739 1.00 84.06 82 VAL A N 1
ATOM 663 C CA . VAL A 1 82 ? -4.901 -10.027 10.056 1.00 84.06 82 VAL A CA 1
ATOM 664 C C . VAL A 1 82 ? -4.058 -10.361 8.824 1.00 84.06 82 VAL A C 1
ATOM 666 O O . VAL A 1 82 ? -3.800 -11.526 8.542 1.00 84.06 82 VAL A O 1
ATOM 669 N N . LEU A 1 83 ? -3.558 -9.339 8.121 1.00 80.25 83 LEU A N 1
ATOM 670 C CA . LEU A 1 83 ? -2.695 -9.520 6.952 1.00 80.25 83 LEU A CA 1
ATOM 671 C C . LEU A 1 83 ? -1.419 -10.296 7.318 1.00 80.25 83 LEU A C 1
ATOM 673 O O . LEU A 1 83 ? -0.982 -11.152 6.549 1.00 80.25 83 LEU A O 1
ATOM 677 N N . THR A 1 84 ? -0.860 -10.025 8.502 1.00 78.81 84 THR A N 1
ATOM 678 C CA . THR A 1 84 ? 0.351 -10.686 9.013 1.00 78.81 84 THR A CA 1
ATOM 679 C C . THR A 1 84 ? 0.109 -12.031 9.685 1.00 78.81 84 THR A C 1
ATOM 681 O O . THR A 1 84 ? 0.928 -12.926 9.520 1.00 78.81 84 THR A O 1
ATOM 684 N N . GLU A 1 85 ? -0.975 -12.194 10.446 1.00 80.06 85 GLU A N 1
ATOM 685 C CA . GLU A 1 85 ? -1.196 -13.416 11.240 1.00 80.06 85 GLU A CA 1
ATOM 686 C C . GLU A 1 85 ? -1.553 -14.632 10.374 1.00 80.06 85 GLU A C 1
ATOM 688 O O . GLU A 1 85 ? -1.154 -15.750 10.692 1.00 80.06 85 GLU A O 1
ATOM 693 N N . ASP A 1 86 ? -2.223 -14.415 9.241 1.00 75.25 86 ASP A N 1
ATOM 694 C CA . ASP A 1 86 ? -2.699 -15.498 8.372 1.00 75.25 86 ASP A CA 1
ATOM 695 C C . ASP A 1 86 ? -1.668 -15.940 7.308 1.00 75.25 86 ASP A C 1
ATOM 697 O O . ASP A 1 86 ? -1.986 -16.726 6.409 1.00 75.25 86 ASP A O 1
ATOM 701 N N . GLY A 1 87 ? -0.440 -15.401 7.338 1.00 75.56 87 GLY A N 1
ATOM 702 C CA . GLY A 1 87 ? 0.597 -15.653 6.320 1.00 75.56 87 GLY A CA 1
ATOM 703 C C . GLY A 1 87 ? 0.218 -15.167 4.910 1.00 75.56 87 GLY A C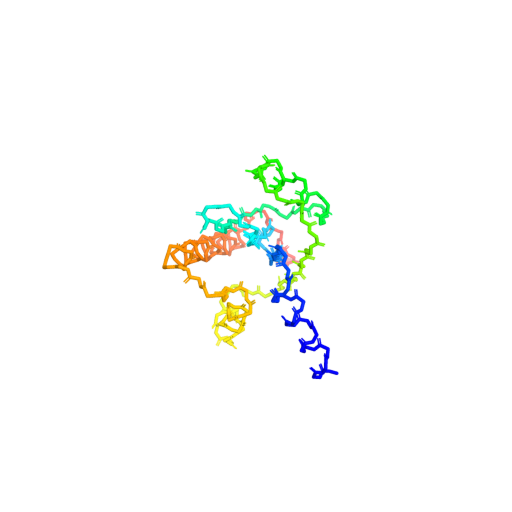 1
ATOM 704 O O . GLY A 1 87 ? 0.876 -15.497 3.920 1.00 75.56 87 GLY A O 1
ATOM 705 N N . VAL A 1 88 ? -0.870 -14.395 4.792 1.00 78.44 88 VAL A N 1
ATOM 706 C CA . VAL A 1 88 ? -1.312 -13.770 3.537 1.00 78.44 88 VAL A CA 1
ATOM 707 C C . VAL A 1 88 ? -0.272 -12.761 3.076 1.00 78.44 88 VAL A C 1
ATOM 709 O O . VAL A 1 88 ? 0.034 -12.703 1.886 1.00 78.44 88 VAL A O 1
ATOM 712 N N . TRP A 1 89 ? 0.291 -12.003 4.019 1.00 82.94 89 TRP A N 1
ATOM 713 C CA . TRP A 1 89 ? 1.368 -11.065 3.748 1.00 82.94 89 TRP A CA 1
ATOM 714 C C . TRP A 1 89 ? 2.565 -11.750 3.102 1.00 82.94 89 TRP A C 1
ATOM 716 O O . TRP A 1 89 ? 2.954 -11.352 2.011 1.00 82.94 89 TRP A O 1
ATOM 726 N N . ASP A 1 90 ? 3.073 -12.826 3.699 1.00 81.19 90 ASP A N 1
ATOM 727 C CA . ASP A 1 90 ? 4.248 -13.537 3.188 1.00 81.19 90 ASP A CA 1
ATOM 728 C C . ASP A 1 90 ? 4.019 -14.040 1.758 1.00 81.19 90 ASP A C 1
ATOM 730 O O . ASP A 1 90 ? 4.827 -13.784 0.867 1.00 81.19 90 ASP A O 1
ATOM 734 N N . LYS A 1 91 ? 2.849 -14.634 1.491 1.00 78.50 91 LYS A N 1
ATOM 735 C CA . LYS A 1 91 ? 2.465 -15.062 0.137 1.00 78.50 91 LYS A CA 1
ATOM 736 C C . LYS A 1 91 ? 2.357 -13.894 -0.839 1.00 78.50 91 LYS A C 1
ATOM 738 O O . LYS A 1 91 ? 2.744 -14.026 -1.998 1.00 78.50 91 LYS A O 1
ATOM 743 N N . LEU A 1 92 ? 1.814 -12.752 -0.419 1.00 78.25 92 LEU A N 1
ATOM 744 C CA . LEU A 1 92 ? 1.787 -11.557 -1.263 1.00 78.25 92 LEU A CA 1
ATOM 745 C C . LEU A 1 92 ? 3.212 -11.088 -1.562 1.00 78.25 92 LEU A C 1
ATOM 747 O O . LEU A 1 92 ? 3.517 -10.817 -2.719 1.00 78.25 92 LEU A O 1
ATOM 751 N N . LEU A 1 93 ? 4.099 -11.056 -0.569 1.00 78.62 93 LEU A N 1
ATOM 752 C CA . LEU A 1 93 ? 5.490 -10.650 -0.755 1.00 78.62 93 LEU A CA 1
ATOM 753 C C . LEU A 1 93 ? 6.253 -11.575 -1.697 1.00 78.62 93 LEU A C 1
ATOM 755 O O . LEU A 1 93 ? 6.941 -11.072 -2.583 1.00 78.62 93 LEU A O 1
ATOM 759 N N . GLU A 1 94 ? 6.078 -12.891 -1.580 1.00 80.44 94 GLU A N 1
ATOM 760 C CA . GLU A 1 94 ? 6.669 -13.869 -2.504 1.00 80.44 94 GLU A CA 1
ATOM 761 C C . GLU A 1 94 ? 6.310 -13.567 -3.967 1.00 80.44 94 GLU A C 1
ATOM 763 O O . GLU A 1 94 ? 7.152 -13.686 -4.856 1.00 80.44 94 GLU A O 1
ATOM 768 N N . ASN A 1 95 ? 5.074 -13.124 -4.218 1.00 76.62 95 ASN A N 1
ATOM 769 C CA . ASN A 1 95 ? 4.587 -12.811 -5.562 1.00 76.62 95 ASN A CA 1
ATOM 770 C C . ASN A 1 95 ? 4.890 -11.367 -6.001 1.00 76.62 95 ASN A C 1
ATOM 772 O O . ASN A 1 95 ? 4.954 -11.087 -7.200 1.00 76.62 95 ASN A O 1
ATOM 776 N N . ILE A 1 96 ? 5.070 -10.439 -5.058 1.00 75.12 96 ILE A N 1
ATOM 777 C CA . ILE A 1 96 ? 5.311 -9.020 -5.346 1.00 75.12 96 ILE A CA 1
ATOM 778 C C . ILE A 1 96 ? 6.814 -8.719 -5.49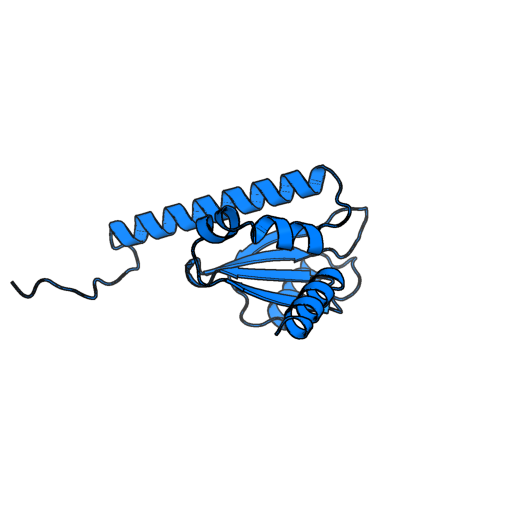1 1.00 75.12 96 ILE A C 1
ATOM 780 O O . ILE A 1 96 ? 7.180 -7.902 -6.338 1.00 75.12 96 ILE A O 1
ATOM 784 N N . LEU A 1 97 ? 7.683 -9.361 -4.705 1.00 67.88 97 LEU A N 1
ATOM 785 C CA . LEU A 1 97 ? 9.067 -8.933 -4.446 1.00 67.88 97 LEU A CA 1
ATOM 786 C C . LEU A 1 97 ? 10.154 -9.949 -4.866 1.00 67.88 97 LEU A C 1
ATOM 788 O O . LEU A 1 97 ? 11.206 -10.041 -4.239 1.00 67.88 97 LEU A O 1
ATOM 792 N N . TYR A 1 98 ? 9.969 -10.705 -5.946 1.00 58.72 98 TYR A N 1
ATOM 793 C CA . TYR A 1 98 ? 11.000 -11.642 -6.425 1.00 58.72 98 TYR A CA 1
ATOM 794 C C . TYR A 1 98 ? 12.018 -10.979 -7.388 1.00 58.72 98 TYR A C 1
ATOM 796 O O . TYR A 1 98 ? 11.575 -10.308 -8.321 1.00 58.72 98 TYR A O 1
ATOM 804 N N . PRO A 1 99 ? 13.350 -11.226 -7.310 1.00 54.78 99 PRO A N 1
ATOM 805 C CA . PRO A 1 99 ? 14.229 -11.267 -6.143 1.00 54.78 99 PRO A CA 1
ATOM 806 C C . PRO A 1 99 ? 14.677 -9.844 -5.778 1.00 54.78 99 PRO A C 1
ATOM 808 O O . PRO A 1 99 ? 15.240 -9.098 -6.585 1.00 54.78 99 PRO A O 1
ATOM 811 N N . VAL A 1 100 ? 14.423 -9.458 -4.541 1.00 57.75 100 VAL A N 1
ATOM 812 C CA . VAL A 1 100 ? 14.534 -8.072 -4.120 1.00 57.75 100 VAL A CA 1
ATOM 813 C C . VAL A 1 100 ? 15.812 -7.825 -3.317 1.00 57.75 100 VAL A C 1
ATOM 815 O O . VAL A 1 100 ? 16.211 -8.619 -2.470 1.00 57.75 100 VAL A O 1
ATOM 818 N N . ASN A 1 101 ? 16.495 -6.721 -3.627 1.00 69.19 101 ASN A N 1
ATOM 819 C CA . ASN A 1 101 ? 17.685 -6.294 -2.897 1.00 69.19 101 ASN A CA 1
ATOM 820 C C . ASN A 1 101 ? 17.338 -5.968 -1.426 1.00 69.19 101 ASN A C 1
ATOM 822 O O . ASN A 1 101 ? 16.215 -5.579 -1.108 1.00 69.19 101 ASN A O 1
ATOM 826 N N . ALA A 1 102 ? 18.313 -6.068 -0.517 1.00 76.62 102 ALA A N 1
ATOM 827 C CA . ALA A 1 102 ? 18.096 -5.816 0.915 1.00 76.62 102 ALA A CA 1
ATOM 828 C C . ALA A 1 102 ? 17.505 -4.421 1.224 1.00 76.62 102 ALA A C 1
ATOM 830 O O . ALA A 1 102 ? 16.840 -4.226 2.237 1.00 76.62 102 ALA A O 1
ATOM 831 N N . LYS A 1 103 ? 17.718 -3.436 0.341 1.00 80.88 103 LYS A N 1
ATOM 832 C CA . LYS A 1 103 ? 17.196 -2.073 0.501 1.00 80.88 103 LYS A CA 1
ATOM 833 C C . LYS A 1 103 ? 15.671 -2.028 0.401 1.00 80.88 103 LYS A C 1
ATOM 835 O O . LYS A 1 103 ? 15.033 -1.308 1.160 1.00 80.88 103 LYS A O 1
ATOM 840 N N . VAL A 1 104 ? 15.082 -2.776 -0.520 1.00 81.50 104 VAL A N 1
ATOM 841 C CA . VAL A 1 104 ? 13.629 -2.782 -0.717 1.00 81.50 104 VAL A CA 1
ATOM 842 C C . VAL A 1 104 ? 12.916 -3.558 0.395 1.00 81.50 104 VAL A C 1
ATOM 844 O O . VAL A 1 104 ? 11.822 -3.150 0.769 1.00 81.50 104 VAL A O 1
ATOM 847 N N . ASP A 1 105 ? 13.539 -4.580 0.992 1.00 81.19 105 ASP A N 1
ATOM 848 C CA . ASP A 1 105 ? 13.003 -5.206 2.215 1.00 81.19 105 ASP A CA 1
ATOM 849 C C . ASP A 1 105 ? 12.890 -4.180 3.356 1.00 81.19 105 ASP A C 1
ATOM 851 O O . ASP A 1 105 ? 11.828 -4.012 3.952 1.00 81.19 105 ASP A O 1
ATOM 855 N N . ILE A 1 106 ? 13.935 -3.373 3.573 1.00 85.81 106 ILE A N 1
ATOM 856 C CA . ILE A 1 106 ? 13.898 -2.273 4.551 1.00 85.81 106 ILE A CA 1
ATOM 857 C C . ILE A 1 106 ? 12.790 -1.261 4.213 1.00 85.81 106 ILE A C 1
ATOM 859 O O . ILE A 1 106 ? 12.058 -0.823 5.103 1.00 85.81 106 ILE A O 1
ATOM 863 N N . MET A 1 107 ? 12.637 -0.881 2.939 1.00 87.25 107 MET A N 1
ATOM 864 C CA . MET A 1 107 ? 11.575 0.042 2.509 1.00 87.25 107 MET A CA 1
ATOM 865 C C . MET A 1 107 ? 10.181 -0.524 2.785 1.00 87.25 107 MET A C 1
ATOM 867 O O . MET A 1 107 ? 9.308 0.204 3.259 1.00 87.25 107 MET A O 1
ATOM 871 N N . LEU A 1 108 ? 9.983 -1.815 2.527 1.00 86.31 108 LEU A N 1
ATOM 872 C CA . LEU A 1 108 ? 8.734 -2.500 2.813 1.00 86.31 108 LEU A CA 1
ATOM 873 C C . LEU A 1 108 ? 8.452 -2.539 4.315 1.00 86.31 108 LEU A C 1
ATOM 875 O O . LEU A 1 108 ? 7.357 -2.164 4.729 1.00 86.31 108 LEU A O 1
ATOM 879 N N . GLN A 1 109 ? 9.425 -2.947 5.132 1.00 86.50 109 GLN A N 1
ATOM 880 C CA . GLN A 1 109 ? 9.269 -2.990 6.586 1.00 86.50 109 GLN A CA 1
ATOM 881 C C . GLN A 1 109 ? 8.931 -1.608 7.155 1.00 86.50 109 GLN A C 1
ATOM 883 O O . GLN A 1 109 ? 8.091 -1.494 8.048 1.00 86.50 109 GLN A O 1
ATOM 888 N N . ASN A 1 110 ? 9.544 -0.548 6.626 1.00 91.88 110 ASN A N 1
ATOM 889 C CA . ASN A 1 110 ? 9.242 0.821 7.034 1.00 91.88 110 ASN A CA 1
ATOM 890 C C . ASN A 1 110 ? 7.818 1.233 6.645 1.00 91.88 110 ASN A C 1
ATOM 892 O O . ASN A 1 110 ? 7.088 1.741 7.493 1.00 91.88 110 ASN A O 1
ATOM 896 N N . ALA A 1 111 ? 7.395 0.959 5.408 1.00 91.94 111 ALA A N 1
ATOM 897 C CA . ALA A 1 111 ? 6.027 1.233 4.972 1.00 91.94 111 ALA A CA 1
ATOM 898 C C . ALA A 1 111 ? 4.998 0.428 5.784 1.00 91.94 111 ALA A C 1
ATOM 900 O O . ALA A 1 111 ? 3.921 0.923 6.107 1.00 91.94 111 ALA A O 1
ATOM 901 N N . PHE A 1 112 ? 5.338 -0.801 6.172 1.00 89.50 112 PHE A N 1
ATOM 902 C CA . PHE A 1 112 ? 4.474 -1.630 7.002 1.00 89.50 112 PHE A CA 1
ATOM 903 C C . PHE A 1 112 ? 4.333 -1.075 8.428 1.00 89.50 112 PHE A C 1
ATOM 905 O O . PHE A 1 112 ? 3.221 -0.973 8.944 1.00 89.50 112 PHE A O 1
ATOM 912 N N . LYS A 1 113 ? 5.435 -0.631 9.046 1.00 92.25 113 LYS A N 1
ATOM 913 C CA . LYS A 1 113 ? 5.402 0.065 10.346 1.00 92.25 113 LYS A CA 1
ATOM 914 C C . LYS A 1 113 ? 4.575 1.349 10.285 1.00 92.25 113 LYS A C 1
ATOM 916 O O . LYS A 1 113 ? 3.831 1.645 11.218 1.00 92.25 113 LYS A O 1
ATOM 921 N N . GLU A 1 114 ? 4.678 2.096 9.189 1.00 95.31 114 GLU A N 1
ATOM 922 C CA . GLU A 1 114 ? 3.872 3.297 8.967 1.00 95.31 114 GLU A CA 1
ATOM 923 C C . GLU A 1 114 ? 2.372 2.955 8.878 1.00 95.31 114 GLU A C 1
ATOM 925 O O . GLU A 1 114 ? 1.569 3.583 9.567 1.00 95.31 114 GLU A O 1
ATOM 930 N N . LEU A 1 115 ? 1.987 1.900 8.144 1.00 94.12 115 LEU A N 1
ATOM 931 C CA . LEU A 1 115 ? 0.598 1.411 8.107 1.00 94.12 115 LEU A CA 1
ATOM 932 C C . LEU A 1 115 ? 0.072 1.028 9.495 1.00 94.12 115 LEU A C 1
ATOM 934 O O . LEU A 1 115 ? -1.046 1.401 9.849 1.00 94.12 115 LEU A O 1
ATOM 938 N N . GLN A 1 116 ? 0.871 0.317 10.293 1.00 92.94 116 GLN A N 1
ATOM 939 C CA . GLN A 1 116 ? 0.498 -0.049 11.664 1.00 92.94 116 GLN A CA 1
ATOM 940 C C . GLN A 1 116 ? 0.304 1.185 12.552 1.00 92.94 116 GLN A C 1
ATOM 942 O O . GLN A 1 116 ? -0.617 1.224 13.368 1.00 92.94 116 GLN A O 1
ATOM 947 N N . SER A 1 117 ? 1.140 2.212 12.380 1.00 95.06 117 SER A N 1
ATOM 948 C CA . SER A 1 117 ? 0.985 3.480 13.095 1.00 95.06 117 SER A CA 1
ATOM 949 C C . SER A 1 117 ? -0.308 4.201 12.703 1.00 95.06 117 SER A C 1
ATOM 951 O O . SER A 1 117 ? -0.988 4.743 13.574 1.00 95.06 117 SER A O 1
ATOM 953 N N . ILE A 1 118 ? -0.668 4.192 11.414 1.00 95.19 118 ILE A N 1
ATOM 954 C CA . ILE A 1 118 ? -1.926 4.773 10.918 1.00 95.19 118 ILE A CA 1
ATOM 955 C C . ILE A 1 118 ? -3.130 4.024 11.504 1.00 95.19 118 ILE A C 1
ATOM 957 O O . ILE A 1 118 ? -4.065 4.657 11.991 1.00 95.19 118 ILE A O 1
ATOM 961 N N . GLU A 1 119 ? -3.104 2.689 11.502 1.00 93.94 119 GLU A N 1
ATOM 962 C CA . GLU A 1 119 ? -4.174 1.867 12.080 1.00 93.94 119 GLU A CA 1
ATOM 963 C C . GLU A 1 119 ? -4.352 2.126 13.575 1.00 93.94 119 GLU A C 1
ATOM 965 O O . GLU A 1 119 ? -5.474 2.344 14.036 1.00 93.94 119 GLU A O 1
ATOM 970 N N . LYS A 1 120 ? -3.248 2.183 14.325 1.00 93.62 120 LYS A N 1
ATOM 971 C CA . LYS A 1 120 ? -3.285 2.502 15.752 1.00 93.62 120 LYS A CA 1
ATOM 972 C C . LYS A 1 120 ? -3.931 3.866 16.008 1.00 93.62 120 LYS A C 1
ATOM 974 O O . LYS A 1 120 ? -4.843 3.948 16.825 1.00 93.62 120 LYS A O 1
ATOM 979 N N . SER A 1 121 ? -3.519 4.902 15.274 1.00 93.38 121 SER A N 1
ATOM 980 C CA . SER A 1 121 ? -4.112 6.241 15.392 1.00 93.38 121 SER A CA 1
ATOM 981 C C . SER A 1 121 ? -5.611 6.230 15.079 1.00 93.38 121 SER A C 1
ATOM 983 O O . SER A 1 121 ? -6.384 6.884 15.769 1.00 93.38 121 SER A O 1
ATOM 985 N N . LYS A 1 122 ? -6.047 5.459 14.072 1.00 90.75 122 LYS A N 1
ATOM 986 C CA . LYS A 1 122 ? -7.468 5.339 13.709 1.00 90.75 122 LYS A CA 1
ATOM 987 C C . LYS A 1 122 ? -8.309 4.665 14.787 1.00 90.75 122 LYS A C 1
ATOM 989 O O . LYS A 1 122 ? -9.466 5.044 14.961 1.00 90.75 122 LYS A O 1
ATOM 994 N N . ILE A 1 123 ? -7.744 3.684 15.485 1.00 90.75 123 ILE A N 1
ATOM 995 C CA . ILE A 1 123 ? -8.389 3.028 16.627 1.00 90.75 123 ILE A CA 1
ATOM 996 C C . ILE A 1 123 ? -8.479 3.997 17.810 1.00 90.75 123 ILE A C 1
ATOM 998 O O . ILE A 1 123 ? -9.532 4.088 18.435 1.00 90.75 123 ILE A O 1
ATOM 1002 N N . GLU A 1 124 ? -7.412 4.745 18.098 1.00 92.44 124 GLU A N 1
ATOM 1003 C CA . GLU A 1 124 ? -7.408 5.764 19.155 1.00 92.44 124 GLU A CA 1
ATOM 1004 C C . GLU A 1 124 ? -8.471 6.840 18.896 1.00 92.44 124 GLU A C 1
ATOM 1006 O O . GLU A 1 124 ? -9.281 7.109 19.784 1.00 92.44 124 GLU A O 1
ATOM 1011 N N . ASP A 1 125 ? -8.544 7.365 17.668 1.00 91.00 125 ASP A N 1
ATOM 1012 C CA . ASP A 1 125 ? -9.579 8.311 17.235 1.00 91.00 125 ASP A CA 1
ATOM 1013 C C . ASP A 1 125 ? -10.996 7.748 17.438 1.00 91.00 125 ASP A C 1
ATOM 1015 O O . ASP A 1 125 ? -11.878 8.447 17.938 1.00 91.00 125 ASP A O 1
ATOM 1019 N N . ALA A 1 126 ? -11.214 6.471 17.106 1.00 87.81 126 ALA A N 1
ATOM 1020 C CA . ALA A 1 126 ? -12.506 5.810 17.292 1.00 87.81 126 ALA A CA 1
ATOM 1021 C C . ALA A 1 126 ? -12.890 5.668 18.771 1.00 87.81 126 ALA A C 1
ATOM 1023 O O . ALA A 1 126 ? -14.057 5.844 19.118 1.00 87.81 126 ALA A O 1
ATOM 1024 N N . ILE A 1 127 ? -11.922 5.391 19.650 1.00 88.62 127 ILE A N 1
ATOM 1025 C CA . ILE A 1 127 ? -12.149 5.270 21.098 1.00 88.62 127 ILE A CA 1
ATOM 1026 C C . ILE A 1 127 ? -12.537 6.621 21.711 1.00 88.62 127 ILE A C 1
ATOM 1028 O O . ILE A 1 127 ? -13.429 6.672 22.557 1.00 88.62 127 ILE A O 1
ATOM 1032 N N . ILE A 1 128 ? -11.885 7.712 21.299 1.00 90.50 128 ILE A N 1
ATOM 1033 C CA . ILE A 1 128 ? -12.152 9.058 21.838 1.00 90.50 128 ILE A CA 1
ATOM 1034 C C . ILE A 1 128 ? -13.300 9.788 21.119 1.00 90.50 128 ILE A C 1
ATOM 1036 O O . ILE A 1 128 ? -13.656 10.895 21.517 1.00 90.50 128 ILE A O 1
ATOM 1040 N N . GLY A 1 129 ? -13.868 9.194 20.063 1.00 85.31 129 GLY A N 1
ATOM 1041 C CA . GLY A 1 129 ? -14.946 9.780 19.259 1.00 85.31 129 GLY A CA 1
ATOM 1042 C C . GLY A 1 129 ? -14.495 10.868 18.274 1.00 85.31 129 GLY A C 1
ATOM 1043 O O . GLY A 1 129 ? -15.315 11.648 17.793 1.00 85.31 129 GLY A O 1
ATOM 1044 N N . ASN A 1 130 ? -13.203 10.959 17.956 1.00 87.50 130 ASN A N 1
ATOM 1045 C CA . ASN A 1 130 ? -12.680 11.955 17.023 1.00 87.50 130 ASN A CA 1
ATOM 1046 C C . ASN A 1 130 ? -12.944 11.538 15.568 1.00 87.50 130 ASN A C 1
ATOM 1048 O O . ASN A 1 130 ? -12.320 10.613 15.055 1.00 87.50 130 ASN A O 1
ATOM 1052 N N . GLY A 1 131 ? -13.859 12.225 14.882 1.00 82.81 131 GLY A N 1
ATOM 1053 C CA . GLY A 1 131 ? -14.226 11.890 13.500 1.00 82.81 131 GLY A CA 1
ATOM 1054 C C . GLY A 1 131 ? -15.073 10.618 13.367 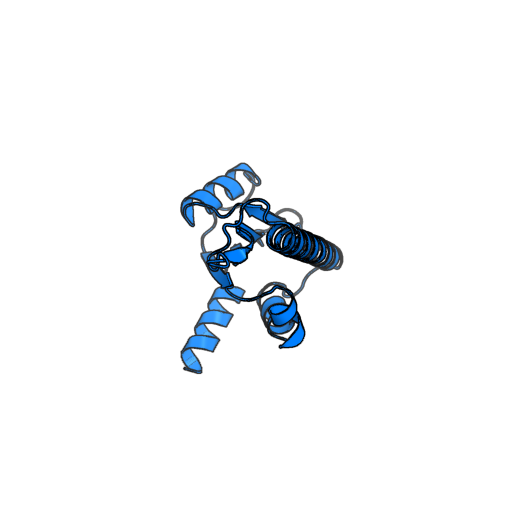1.00 82.81 131 GLY A C 1
ATOM 1055 O O . GLY A 1 131 ? -15.211 10.100 12.260 1.00 82.81 131 GLY A O 1
ATOM 1056 N N . TYR A 1 132 ? -15.644 1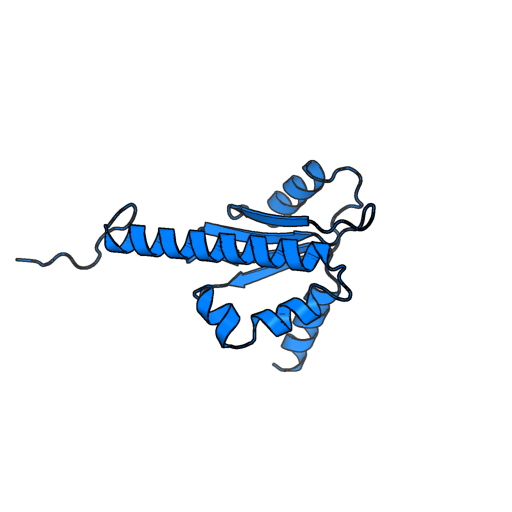0.135 14.474 1.00 83.25 132 TYR A N 1
ATOM 1057 C CA . TYR A 1 132 ? -16.568 9.004 14.519 1.00 83.25 132 TYR A CA 1
ATOM 1058 C C . TYR A 1 132 ? -17.850 9.404 15.247 1.00 83.25 132 TYR A C 1
ATOM 1060 O O . TYR A 1 132 ? -17.808 10.089 16.266 1.00 83.25 132 TYR A O 1
ATOM 1068 N N . GLU A 1 133 ? -18.991 8.952 14.733 1.00 76.88 133 GLU A N 1
ATOM 1069 C CA . GLU A 1 133 ? -20.292 9.156 15.367 1.00 76.88 133 GLU A CA 1
ATOM 1070 C C . GLU A 1 133 ? -20.713 7.901 16.134 1.00 76.88 133 GLU A C 1
ATOM 1072 O O . GLU A 1 133 ? -20.670 6.780 15.619 1.00 76.88 133 GLU A O 1
ATOM 1077 N N . THR A 1 134 ? -21.151 8.085 17.378 1.00 75.94 134 THR A N 1
ATOM 1078 C CA . THR A 1 134 ? -21.694 6.996 18.189 1.00 75.94 134 THR A CA 1
ATOM 1079 C C . THR A 1 134 ? -23.070 6.595 17.658 1.00 75.94 134 THR A C 1
ATOM 1081 O O . THR A 1 134 ? -24.046 7.319 17.834 1.00 75.94 134 THR A O 1
ATOM 1084 N N . ILE A 1 135 ? -23.166 5.409 17.050 1.00 79.81 135 ILE A N 1
ATOM 1085 C CA . ILE A 1 135 ? -24.436 4.872 16.519 1.00 79.81 135 ILE A CA 1
ATOM 1086 C C . ILE A 1 135 ? -25.394 4.460 17.653 1.00 79.81 135 ILE A C 1
ATOM 1088 O O . ILE A 1 135 ? -26.611 4.489 17.489 1.00 79.81 135 ILE A O 1
ATOM 1092 N N . TRP A 1 136 ? -24.855 4.120 18.826 1.00 73.25 136 TRP A N 1
ATOM 1093 C CA . TRP A 1 136 ? -25.629 3.756 20.012 1.00 73.25 136 TRP A CA 1
ATOM 1094 C C . TRP A 1 136 ? -25.528 4.855 21.066 1.00 73.25 136 TRP A C 1
ATOM 1096 O O . TRP A 1 136 ? -24.660 4.828 21.937 1.00 73.25 136 TRP A O 1
ATOM 1106 N N . SER A 1 137 ? -26.407 5.848 20.978 1.00 67.19 137 SER A N 1
ATOM 1107 C CA . SER A 1 137 ? -26.622 6.791 22.074 1.00 67.19 137 SER A CA 1
ATOM 1108 C C . SER A 1 137 ? -27.454 6.096 23.152 1.00 67.19 137 SER A C 1
ATOM 1110 O O . SER A 1 137 ? -28.496 5.510 22.860 1.00 67.19 137 SER A O 1
ATOM 1112 N N . ASN A 1 138 ? -26.983 6.124 24.400 1.00 62.31 138 ASN A N 1
ATOM 1113 C CA . ASN A 1 138 ? -27.786 5.666 25.528 1.00 62.31 138 ASN A CA 1
ATOM 1114 C C . ASN A 1 138 ? -29.060 6.538 25.586 1.00 62.31 138 ASN A C 1
ATOM 1116 O O . ASN A 1 138 ? -28.914 7.753 25.713 1.00 62.31 138 ASN A O 1
ATOM 1120 N N . PRO A 1 139 ? -30.286 5.986 25.481 1.00 57.03 139 PRO A N 1
ATOM 1121 C CA . PRO A 1 139 ? -31.515 6.788 25.470 1.00 57.03 139 PRO A CA 1
ATOM 1122 C C . PRO A 1 139 ? -31.909 7.356 26.847 1.00 57.03 139 PRO A C 1
ATOM 1124 O O . PRO A 1 139 ? -33.062 7.750 27.027 1.00 57.03 139 PRO A O 1
ATOM 1127 N N . TYR A 1 140 ? -30.995 7.359 27.821 1.00 54.47 140 TYR A N 1
ATOM 1128 C CA . TYR A 1 140 ? -31.260 7.684 29.222 1.00 54.47 140 TYR A CA 1
ATOM 1129 C C . TYR A 1 140 ? -30.286 8.732 29.740 1.00 54.47 140 TYR A C 1
ATOM 1131 O O . TYR A 1 140 ? -29.059 8.496 29.602 1.00 54.47 140 TYR A O 1
#

Secondary structure (DSSP, 8-state):
-HHHHHHHHHHHHT-SEEEEEEGGGTEEEEEE---STT--EEEEEEPPSSHHHHHHHHHHHSTTSPPP--EEEEEE-S-HHHHHHTSHHHHHHHHHSTTPPHHHHHHHHHHHHHHHHHHHHHHHHHHHTTT---S-----

Foldseek 3Di:
DVVVVVVLLVLLLPFQKEWEQEVLLQKIFIWGNFDDPQDIDTDIDGDAPDPVRVQVVVCVVPVVTDRGPRYHYHYDHDALVVCPPVCVVVSSCVSNCPPHDPVVVVVVVVRSVVSVVSRVVSVVCVVVVNVHDDPDDDPD